Protein AF-A0A7Y9LR50-F1 (afdb_monomer)

pLDDT: mean 82.55, std 14.44, range [38.34, 95.38]

Organism: NCBI:txid1645614

Foldseek 3Di:
DFDDDPLWPDTPVVVVVLVVVLVVLLVVQLVQLVVLCVVCPDPPHDPVSNVVSVVSNCCSVLVSQLVCLLNVLCGNDNVGSVLSNLQSVLVVQLVCCVVVVPVCSVVVSVVSNVVSVVVVVVSCVVSVPPPDDDPDPPDD

Radius of gyration: 19.09 Å; Cα contacts (8 Å, |Δi|>4): 167; chains: 1; bounding box: 50×31×55 Å

Mean predicted aligned error: 8.55 Å

Sequence (140 aa):
MTIRREGYRFTLIFIQRWTKILTIALCVGVAIGLLLGLLSDVKGTPRWLGDAGFVVILSSIGLPLLGAAILGGESIFRGGGLVGAGLILGFAGVVIGRTLQIDWMPWAGGILIVLSILGFWIMGWVAKVPMFFGVKRDDP

Secondary structure (DSSP, 8-state):
---BPTT-SSBHHHHHHHHHHHHHHHHHHHHHHHHHHHHHTSTT--THHHHHHHHHHHHHHHHHHHHHHHHHHHHHSTTHHHHHHHHHHHHHHHHHHHHTT-TTHHHHHHHHHHHHHHHHHHHHHHHT---SS-------

Solvent-accessible surface area (backbone atoms only — not comparable to full-atom values): 7190 Å² total; per-residue (Å²): 134,85,61,56,52,90,74,41,75,50,40,49,68,56,50,54,50,50,51,50,50,37,51,49,47,27,54,53,31,36,51,52,12,50,51,34,36,60,53,28,74,43,93,89,48,58,73,65,40,34,54,50,10,52,52,38,32,51,48,22,51,50,52,38,50,35,52,48,29,22,53,53,21,39,27,59,36,91,69,27,22,57,34,25,35,33,34,49,51,8,52,48,29,30,52,50,14,62,75,68,68,37,82,65,36,31,53,55,9,48,52,34,31,54,54,17,52,52,44,50,51,52,47,36,64,73,58,65,39,82,80,82,75,78,81,72,85,82,75,136

Structure (mmCIF, N/CA/C/O backbone):
data_AF-A0A7Y9LR50-F1
#
_entry.id   AF-A0A7Y9LR50-F1
#
loop_
_atom_site.group_PDB
_atom_site.id
_atom_site.type_symbol
_atom_site.label_atom_id
_atom_site.label_alt_id
_atom_site.label_comp_id
_atom_site.label_asym_id
_atom_site.label_entity_id
_atom_site.label_seq_id
_atom_site.pdbx_PDB_ins_code
_atom_site.Cartn_x
_atom_site.Cartn_y
_atom_site.Cartn_z
_atom_site.occupancy
_atom_site.B_iso_or_equiv
_atom_site.auth_seq_id
_atom_site.auth_comp_id
_atom_site.auth_asym_id
_atom_site.auth_atom_id
_atom_site.pdbx_PDB_model_num
ATOM 1 N N . MET A 1 1 ? -32.299 -5.960 7.906 1.00 42.06 1 MET A N 1
ATOM 2 C CA . MET A 1 1 ? -31.452 -5.851 9.116 1.00 42.06 1 MET A CA 1
ATOM 3 C C . MET A 1 1 ? -29.989 -5.802 8.695 1.0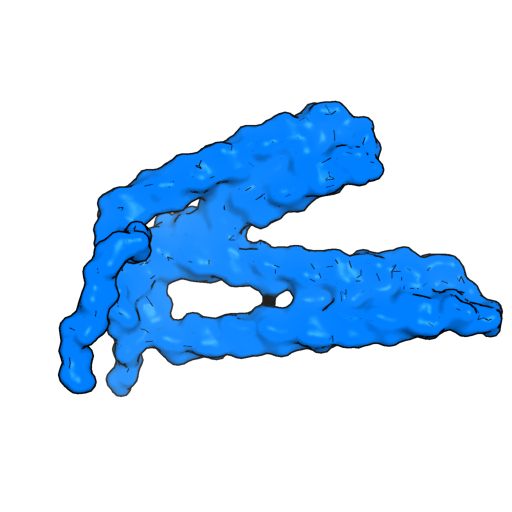0 42.06 1 MET A C 1
ATOM 5 O O . MET A 1 1 ? -29.474 -6.788 8.189 1.00 42.06 1 MET A O 1
ATOM 9 N N . THR A 1 2 ? -29.328 -4.651 8.812 1.00 43.81 2 THR A N 1
ATOM 10 C CA . THR A 1 2 ? -27.885 -4.520 8.541 1.00 43.81 2 THR A CA 1
ATOM 11 C C . THR A 1 2 ? -27.095 -4.997 9.753 1.00 43.81 2 THR A C 1
ATOM 13 O O . THR A 1 2 ? -26.997 -4.277 10.744 1.00 43.81 2 THR A O 1
ATOM 16 N N . ILE A 1 3 ? -26.544 -6.207 9.673 1.00 49.03 3 ILE A N 1
ATOM 17 C CA . ILE A 1 3 ? -25.671 -6.777 10.703 1.00 49.03 3 ILE A CA 1
ATOM 18 C C . ILE A 1 3 ? -24.374 -5.949 10.724 1.00 49.03 3 ILE A C 1
ATOM 20 O O . ILE A 1 3 ? -23.580 -5.975 9.776 1.00 49.03 3 ILE A O 1
ATOM 24 N N 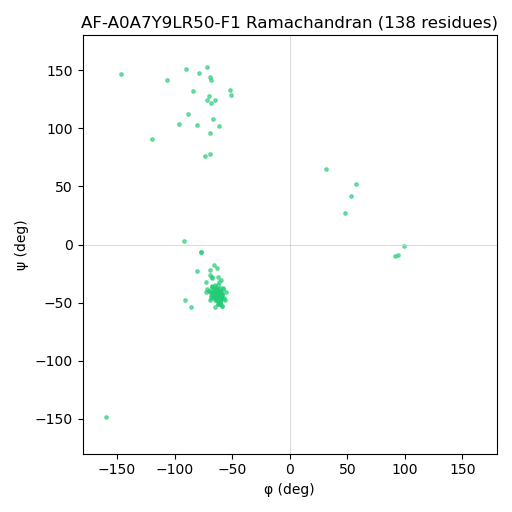. ARG A 1 4 ? -24.194 -5.138 11.771 1.00 53.94 4 ARG A N 1
ATOM 25 C CA . ARG A 1 4 ? -22.905 -4.518 12.104 1.00 53.94 4 ARG A CA 1
ATOM 26 C C . ARG A 1 4 ? -22.108 -5.540 12.907 1.00 53.94 4 ARG A C 1
ATOM 28 O O . ARG A 1 4 ? -22.650 -6.130 13.831 1.00 53.94 4 ARG A O 1
ATOM 35 N N . ARG A 1 5 ? -20.843 -5.760 12.546 1.00 55.62 5 ARG A N 1
ATOM 36 C CA . ARG A 1 5 ? -19.918 -6.505 13.408 1.00 55.62 5 ARG A CA 1
ATOM 37 C C . ARG A 1 5 ? -19.636 -5.603 14.609 1.00 55.62 5 ARG A C 1
ATOM 39 O O . ARG A 1 5 ? -19.324 -4.430 14.396 1.00 55.62 5 ARG A O 1
ATOM 46 N N . GLU A 1 6 ? -19.811 -6.104 15.826 1.00 56.25 6 GLU A N 1
ATOM 47 C CA . GLU A 1 6 ? -19.595 -5.308 17.038 1.00 56.25 6 GLU A CA 1
ATOM 48 C C . GLU A 1 6 ? -18.215 -4.627 16.987 1.00 56.25 6 GLU A C 1
ATOM 50 O O . GLU A 1 6 ? -17.213 -5.253 16.643 1.00 56.25 6 GLU A O 1
ATOM 55 N N . GLY A 1 7 ? -18.187 -3.310 17.217 1.00 61.06 7 GLY A N 1
ATOM 56 C CA . GLY A 1 7 ? -16.964 -2.498 17.199 1.00 61.06 7 GLY A CA 1
ATOM 57 C C . GLY A 1 7 ? -16.567 -1.845 15.863 1.00 61.06 7 GLY A C 1
ATOM 58 O O . GLY A 1 7 ? -15.697 -0.981 15.881 1.00 61.06 7 GLY A O 1
ATOM 59 N N . TYR A 1 8 ? -17.200 -2.166 14.724 1.00 64.12 8 TYR A N 1
ATOM 60 C CA . TYR A 1 8 ? -16.871 -1.545 13.425 1.00 64.12 8 TYR A CA 1
ATOM 61 C C . TYR A 1 8 ? -17.928 -0.544 12.939 1.00 64.12 8 TYR A C 1
ATOM 63 O O . TYR A 1 8 ? -19.137 -0.766 13.049 1.00 64.12 8 TYR A O 1
ATOM 71 N N . ARG A 1 9 ? -17.472 0.558 12.324 1.00 74.44 9 ARG A N 1
ATOM 72 C CA . ARG A 1 9 ? -18.357 1.616 11.791 1.00 74.44 9 ARG A CA 1
ATOM 73 C C . ARG A 1 9 ? -19.109 1.198 10.527 1.00 74.44 9 ARG A C 1
ATOM 75 O O . ARG A 1 9 ? -20.234 1.650 10.308 1.00 74.44 9 ARG A O 1
ATOM 82 N N . PHE A 1 10 ? -18.506 0.347 9.698 1.00 80.38 10 PHE A N 1
ATOM 83 C CA . PHE A 1 10 ? -19.105 -0.118 8.448 1.00 80.38 10 PHE A CA 1
ATOM 84 C C . PHE A 1 10 ? -19.934 -1.389 8.633 1.00 80.38 10 PHE A C 1
ATOM 86 O O . PHE A 1 10 ? -19.675 -2.221 9.500 1.00 80.38 10 PHE A O 1
ATOM 93 N N . THR A 1 11 ? -20.947 -1.551 7.782 1.00 81.88 11 THR A N 1
ATOM 94 C CA . THR A 1 11 ? -21.754 -2.774 7.742 1.00 81.88 11 THR A CA 1
ATOM 9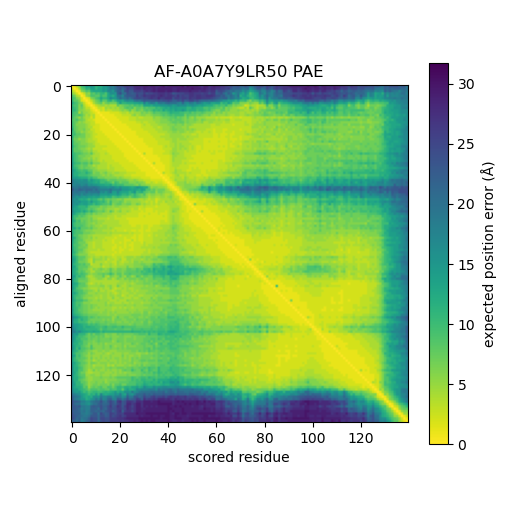5 C C . THR A 1 11 ? -20.953 -3.923 7.132 1.00 81.88 11 THR A C 1
ATOM 97 O O . THR A 1 11 ? -20.085 -3.706 6.283 1.00 81.88 11 THR A O 1
ATOM 100 N N . LEU A 1 12 ? -21.275 -5.166 7.508 1.00 77.38 12 LEU A N 1
ATOM 101 C CA . LEU A 1 12 ? -20.599 -6.345 6.954 1.00 77.38 12 LEU A CA 1
ATOM 102 C C . LEU A 1 12 ? -20.729 -6.414 5.422 1.00 77.38 12 LEU A C 1
ATOM 104 O O . LEU A 1 12 ? -19.764 -6.727 4.733 1.00 77.38 12 LEU A O 1
ATOM 108 N N . ILE A 1 13 ? -21.899 -6.037 4.895 1.00 84.94 13 ILE A N 1
ATOM 109 C CA . ILE A 1 13 ? -22.183 -5.978 3.453 1.00 84.94 13 ILE A CA 1
ATOM 110 C C . ILE A 1 13 ? -21.252 -4.980 2.755 1.00 84.94 13 ILE A C 1
ATOM 112 O O . ILE A 1 13 ? -20.736 -5.267 1.678 1.00 84.94 13 ILE A O 1
ATOM 116 N N . PHE A 1 14 ? -21.014 -3.815 3.365 1.00 84.25 14 PHE A N 1
ATOM 117 C CA . PHE A 1 14 ? -20.103 -2.814 2.817 1.00 84.25 14 PHE A CA 1
ATOM 118 C C . PHE A 1 14 ? -18.666 -3.338 2.784 1.00 84.25 14 PHE A C 1
ATOM 120 O O . PHE A 1 14 ? -18.024 -3.262 1.738 1.00 84.25 14 PHE A O 1
ATOM 127 N N . ILE A 1 15 ? -18.190 -3.922 3.889 1.00 83.00 15 ILE A N 1
ATOM 128 C CA . ILE A 1 15 ? -16.841 -4.499 3.974 1.00 83.00 15 ILE A CA 1
ATOM 129 C C . ILE A 1 15 ? -16.675 -5.589 2.910 1.00 83.00 15 ILE A C 1
ATOM 131 O O . ILE A 1 15 ? -15.776 -5.494 2.085 1.00 83.00 15 ILE A O 1
ATOM 135 N N . GLN A 1 16 ? -17.586 -6.564 2.850 1.00 85.62 16 GLN A N 1
ATOM 136 C CA . GLN A 1 16 ? -17.531 -7.650 1.867 1.00 85.62 16 GLN A CA 1
ATOM 137 C C . GLN A 1 16 ? -17.571 -7.141 0.421 1.00 85.62 16 GLN A C 1
ATOM 139 O O . GLN A 1 16 ? -16.824 -7.635 -0.424 1.00 85.62 16 GLN A O 1
ATOM 144 N N . ARG A 1 17 ? -18.410 -6.136 0.128 1.00 89.88 17 ARG A N 1
ATOM 145 C CA . ARG A 1 17 ? -18.493 -5.526 -1.205 1.00 89.88 17 ARG A CA 1
ATOM 146 C C . ARG A 1 17 ? -17.167 -4.887 -1.602 1.00 89.88 17 ARG A C 1
ATOM 148 O O . ARG A 1 17 ? -16.684 -5.151 -2.700 1.00 89.88 17 ARG A O 1
ATOM 155 N N . TRP A 1 18 ? -16.578 -4.074 -0.729 1.00 89.00 18 TRP A N 1
ATOM 156 C CA . TRP A 1 18 ? -15.316 -3.401 -1.027 1.00 89.00 18 TRP A CA 1
ATOM 157 C C . TRP A 1 18 ? -14.139 -4.361 -1.066 1.00 89.00 18 TRP A C 1
ATOM 159 O O . TRP A 1 18 ? -13.342 -4.264 -1.991 1.00 89.00 18 TRP A O 1
ATOM 169 N N . THR A 1 19 ? -14.065 -5.340 -0.163 1.00 88.44 19 THR A N 1
ATOM 170 C CA . THR A 1 19 ? -13.061 -6.406 -0.243 1.00 88.44 19 THR A CA 1
ATOM 171 C C . THR A 1 19 ? -13.155 -7.125 -1.584 1.00 88.44 19 THR A C 1
ATOM 173 O O . THR A 1 19 ? -12.150 -7.233 -2.275 1.00 88.44 19 THR A O 1
ATOM 176 N N . LYS A 1 20 ? -14.359 -7.524 -2.021 1.00 91.56 20 LYS A N 1
ATOM 177 C CA . LYS A 1 20 ? -14.548 -8.177 -3.324 1.00 91.56 20 LYS A CA 1
ATOM 178 C C . LYS A 1 20 ? -14.100 -7.286 -4.488 1.00 91.56 20 LYS A C 1
ATOM 180 O O . LYS A 1 20 ? -13.409 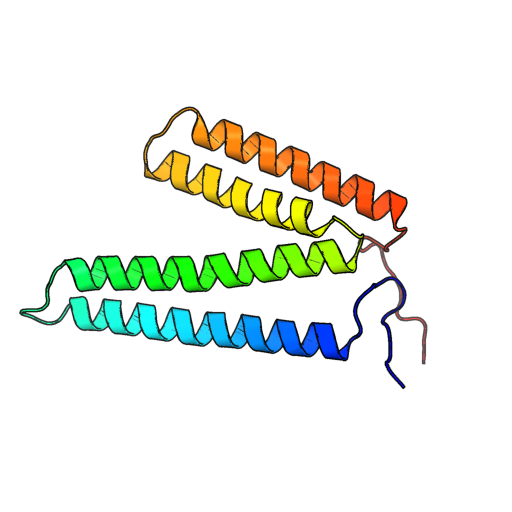-7.771 -5.376 1.00 91.56 20 LYS A O 1
ATOM 185 N N . ILE A 1 21 ? -14.468 -6.003 -4.483 1.00 92.25 21 ILE A N 1
ATOM 186 C CA . ILE A 1 21 ? -14.064 -5.046 -5.529 1.00 92.25 21 ILE A CA 1
ATOM 187 C C . ILE A 1 21 ? -12.541 -4.885 -5.560 1.00 92.25 21 ILE A C 1
ATOM 189 O O . ILE A 1 21 ? -11.950 -4.981 -6.631 1.00 92.25 21 ILE A O 1
ATOM 193 N N . LEU A 1 22 ? -11.904 -4.683 -4.404 1.00 89.12 22 LEU A N 1
ATOM 194 C CA . LEU A 1 22 ? -10.456 -4.492 -4.293 1.00 89.12 22 LEU A CA 1
ATOM 195 C C . LEU A 1 22 ? -9.688 -5.747 -4.719 1.00 89.12 22 LEU A C 1
ATOM 197 O O . LEU A 1 22 ? -8.704 -5.639 -5.445 1.00 89.12 22 LEU A O 1
ATOM 201 N N . THR A 1 23 ? -10.162 -6.936 -4.337 1.00 91.06 23 THR A N 1
ATOM 202 C CA . THR A 1 23 ? -9.573 -8.208 -4.772 1.00 91.06 23 THR A CA 1
ATOM 203 C C . THR A 1 23 ? -9.712 -8.405 -6.280 1.00 91.06 23 THR A C 1
ATOM 205 O O . THR A 1 23 ? -8.733 -8.758 -6.929 1.00 91.06 23 THR A O 1
ATOM 208 N N . ILE A 1 24 ? -10.888 -8.138 -6.863 1.00 91.62 24 ILE A N 1
ATOM 209 C CA . ILE A 1 24 ? -11.083 -8.236 -8.320 1.00 91.62 24 ILE A CA 1
ATOM 210 C C . ILE A 1 24 ? -10.180 -7.238 -9.048 1.00 91.62 24 ILE A C 1
ATOM 212 O O . ILE A 1 24 ? -9.516 -7.623 -10.005 1.00 91.62 24 ILE A O 1
ATOM 216 N N . ALA A 1 25 ? -10.123 -5.985 -8.590 1.00 89.38 25 ALA A N 1
ATOM 217 C CA . ALA A 1 25 ? -9.266 -4.961 -9.180 1.00 89.38 25 ALA A CA 1
ATOM 218 C C . ALA A 1 25 ? -7.786 -5.374 -9.149 1.00 89.38 25 ALA A C 1
ATOM 220 O O . ALA A 1 25 ? -7.099 -5.240 -10.159 1.00 89.38 25 ALA A O 1
ATOM 221 N N . LEU A 1 26 ? -7.327 -5.949 -8.031 1.00 91.06 26 LEU A N 1
ATOM 222 C CA . LEU A 1 26 ? -5.975 -6.490 -7.897 1.00 91.06 26 LEU A CA 1
ATOM 223 C C . LEU A 1 26 ? -5.729 -7.629 -8.894 1.00 91.06 26 LEU A C 1
ATOM 225 O O . LEU A 1 26 ? -4.754 -7.583 -9.640 1.00 91.06 26 LEU A O 1
ATOM 229 N N . CYS A 1 27 ? -6.614 -8.628 -8.956 1.00 92.69 27 CYS A N 1
ATOM 230 C CA . CYS A 1 27 ? -6.450 -9.767 -9.864 1.00 92.69 27 CYS A CA 1
ATOM 231 C C . CYS A 1 27 ? -6.459 -9.344 -11.340 1.00 92.69 27 CYS A C 1
ATOM 233 O O . CYS A 1 27 ? -5.598 -9.773 -12.104 1.00 92.69 27 CYS A O 1
ATOM 235 N N . VAL A 1 28 ? -7.411 -8.494 -11.737 1.00 93.56 28 VAL A N 1
ATOM 236 C CA . VAL A 1 28 ? -7.540 -8.007 -13.119 1.00 93.56 28 VAL A CA 1
ATOM 237 C C . VAL A 1 28 ? -6.333 -7.160 -13.502 1.00 93.56 28 VAL A C 1
ATOM 239 O O . VAL A 1 28 ? -5.751 -7.367 -14.562 1.00 93.56 28 VAL A O 1
ATOM 242 N N . GLY A 1 29 ? -5.925 -6.236 -12.637 1.00 90.19 29 GLY A N 1
ATOM 243 C CA . GLY A 1 29 ? -4.802 -5.353 -12.912 1.00 90.19 29 GLY A CA 1
ATOM 244 C C . GLY A 1 29 ? -3.464 -6.092 -13.009 1.00 90.19 29 GLY A C 1
ATOM 245 O O . GLY A 1 29 ? -2.703 -5.865 -13.949 1.00 90.19 29 GLY A O 1
ATOM 246 N N . VAL A 1 30 ? -3.209 -7.057 -12.114 1.00 90.31 30 VAL A N 1
ATOM 247 C CA . VAL A 1 30 ? -2.026 -7.932 -12.206 1.00 90.31 30 VAL A CA 1
ATOM 248 C C . VAL A 1 30 ? -2.064 -8.773 -13.483 1.00 90.31 30 VAL A C 1
ATOM 250 O O . VAL A 1 30 ? -1.049 -8.865 -14.168 1.00 90.31 30 VAL A O 1
ATOM 253 N N . ALA A 1 31 ? -3.220 -9.337 -13.851 1.00 91.06 31 ALA A N 1
ATOM 254 C CA . ALA A 1 31 ? -3.357 -10.104 -15.089 1.00 91.06 31 ALA A CA 1
ATOM 255 C C . ALA A 1 31 ? -3.061 -9.250 -16.335 1.00 91.06 31 ALA A C 1
ATOM 257 O O . ALA A 1 31 ? -2.308 -9.683 -17.204 1.00 91.06 31 ALA A O 1
ATOM 258 N N . ILE A 1 32 ? -3.591 -8.023 -16.404 1.00 91.56 32 ILE A N 1
ATOM 259 C CA . ILE A 1 32 ? -3.312 -7.085 -17.504 1.00 91.56 32 ILE A CA 1
ATOM 260 C C . ILE A 1 32 ? -1.822 -6.732 -17.547 1.00 91.56 32 ILE A C 1
ATOM 262 O O . ILE A 1 32 ? -1.213 -6.774 -18.612 1.00 91.56 32 ILE A O 1
ATOM 266 N N . GLY A 1 33 ? -1.220 -6.417 -16.400 1.00 88.38 33 GLY A N 1
ATOM 267 C CA . GLY A 1 33 ? 0.195 -6.069 -16.324 1.00 88.38 33 GLY A CA 1
ATOM 268 C C . GLY A 1 33 ? 1.121 -7.217 -16.744 1.00 88.38 33 GLY A C 1
ATOM 269 O O . GLY A 1 33 ? 2.079 -6.992 -17.481 1.00 88.38 33 GLY A O 1
ATOM 270 N N . LEU A 1 34 ? 0.793 -8.456 -16.361 1.00 89.06 34 LEU A N 1
ATOM 271 C CA . LEU A 1 34 ? 1.506 -9.652 -16.820 1.00 89.06 34 LEU A CA 1
ATOM 272 C C . LEU A 1 34 ? 1.350 -9.870 -18.326 1.00 89.06 34 LEU A C 1
ATOM 274 O O . LEU A 1 34 ? 2.338 -10.155 -18.994 1.00 89.06 34 LEU A O 1
ATOM 278 N N . LEU A 1 35 ? 0.144 -9.701 -18.877 1.00 90.94 35 LEU A N 1
ATOM 279 C CA . LEU A 1 35 ? -0.081 -9.802 -20.321 1.00 90.94 35 LEU A CA 1
ATOM 280 C C . LEU A 1 35 ? 0.740 -8.763 -21.093 1.00 90.94 35 LEU A C 1
ATOM 282 O O . LEU A 1 35 ? 1.352 -9.108 -22.097 1.00 90.94 35 LEU A O 1
ATOM 286 N N . LEU A 1 36 ? 0.806 -7.519 -20.612 1.00 88.06 36 LEU A N 1
ATOM 287 C CA . LEU A 1 36 ? 1.651 -6.478 -21.207 1.00 88.06 36 LEU A CA 1
ATOM 288 C C . LEU A 1 36 ? 3.141 -6.834 -21.134 1.00 88.06 36 LEU A C 1
ATOM 290 O O . LEU A 1 36 ? 3.855 -6.645 -22.117 1.00 88.06 36 LEU A O 1
ATOM 294 N N . GLY A 1 37 ? 3.593 -7.398 -20.010 1.00 86.50 37 GLY A N 1
ATOM 295 C CA . GLY A 1 37 ? 4.957 -7.908 -19.860 1.00 86.50 37 GLY A CA 1
ATOM 296 C C . GLY A 1 37 ? 5.274 -9.021 -20.862 1.00 86.50 37 GLY A C 1
ATOM 297 O O . GLY A 1 37 ? 6.251 -8.922 -21.597 1.00 86.50 37 GLY A O 1
ATOM 298 N N . LEU A 1 38 ? 4.399 -10.023 -20.980 1.00 87.62 38 LEU A N 1
ATOM 299 C CA . LEU A 1 38 ? 4.557 -11.121 -21.941 1.00 87.62 38 LEU A CA 1
ATOM 300 C C . LEU A 1 38 ? 4.536 -10.636 -23.396 1.00 87.62 38 LEU A C 1
ATOM 302 O O . LEU A 1 38 ? 5.294 -11.129 -24.226 1.00 87.62 38 LEU A O 1
ATOM 306 N N . LEU A 1 39 ? 3.685 -9.656 -23.714 1.00 87.50 39 LEU A N 1
ATOM 307 C CA . LEU A 1 39 ? 3.647 -9.047 -25.043 1.00 87.50 39 LEU A CA 1
ATOM 308 C C . LEU A 1 39 ? 4.918 -8.248 -25.339 1.00 87.50 39 LEU A C 1
ATOM 310 O O . LEU A 1 39 ? 5.295 -8.146 -26.501 1.00 87.50 39 LEU A O 1
ATOM 314 N N . SER A 1 40 ? 5.591 -7.704 -24.322 1.00 86.38 40 SER A N 1
ATOM 315 C CA . SER A 1 40 ? 6.823 -6.934 -24.517 1.00 86.38 40 SER A CA 1
ATOM 316 C C . SER A 1 40 ? 8.010 -7.792 -24.970 1.00 86.38 40 SER A C 1
ATOM 318 O O . SER A 1 40 ? 8.852 -7.292 -25.715 1.00 86.38 40 SER A O 1
ATOM 320 N N . ASP A 1 41 ? 8.016 -9.087 -24.634 1.00 82.56 41 ASP A N 1
ATOM 321 C CA . ASP A 1 41 ? 9.057 -10.052 -25.026 1.00 82.56 41 ASP A CA 1
ATOM 322 C C . ASP A 1 41 ? 8.940 -10.533 -26.486 1.00 82.56 41 ASP A C 1
ATOM 324 O O . ASP A 1 41 ? 9.818 -11.233 -27.002 1.00 82.56 41 ASP A O 1
ATOM 328 N N . VAL A 1 42 ? 7.868 -10.160 -27.191 1.00 88.00 42 VAL A N 1
ATOM 329 C CA . VAL A 1 42 ? 7.687 -10.502 -28.605 1.00 88.00 42 VAL A CA 1
ATOM 330 C C . VAL A 1 42 ? 8.702 -9.730 -29.468 1.00 88.00 42 VAL A C 1
ATOM 332 O O . VAL A 1 42 ? 9.069 -8.585 -29.205 1.00 88.00 42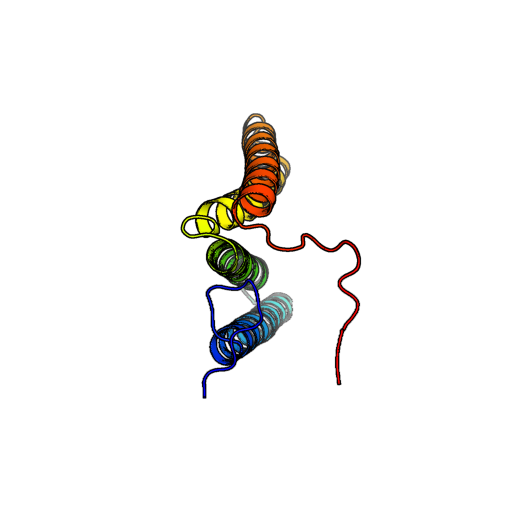 VAL A O 1
ATOM 335 N N . LYS A 1 43 ? 9.219 -10.346 -30.538 1.00 75.50 43 LYS A N 1
ATOM 336 C CA . LYS A 1 43 ? 10.136 -9.640 -31.449 1.00 75.50 43 LYS A CA 1
ATOM 337 C C . LYS A 1 43 ? 9.406 -8.497 -32.160 1.00 75.50 43 LYS A C 1
ATOM 339 O O . LYS A 1 43 ? 8.434 -8.732 -32.868 1.00 75.50 43 LYS A O 1
ATOM 344 N N . GLY A 1 44 ? 9.939 -7.282 -32.028 1.00 77.94 44 GLY A N 1
ATOM 345 C CA . GLY A 1 44 ? 9.421 -6.079 -32.690 1.00 77.94 44 GLY A CA 1
ATOM 346 C C . GLY A 1 44 ? 8.535 -5.197 -31.809 1.00 77.94 44 GLY A C 1
ATOM 347 O O . GLY A 1 44 ? 8.112 -4.137 -32.270 1.00 77.94 44 GLY A O 1
ATOM 348 N N . THR A 1 45 ? 8.272 -5.580 -30.556 1.00 81.19 45 THR A N 1
ATOM 349 C CA . THR A 1 45 ? 7.499 -4.743 -29.630 1.00 81.19 45 THR A CA 1
ATOM 350 C C . THR A 1 45 ? 8.330 -3.609 -29.024 1.00 81.19 45 THR A C 1
ATOM 352 O O . THR A 1 45 ? 9.535 -3.756 -28.798 1.00 81.19 45 THR A O 1
ATOM 355 N N . PRO A 1 46 ? 7.706 -2.453 -28.737 1.00 84.19 46 PRO A N 1
ATOM 356 C CA . PRO A 1 46 ? 8.400 -1.329 -28.128 1.00 84.19 46 PRO A CA 1
ATOM 357 C C . PRO A 1 46 ? 8.810 -1.620 -26.680 1.00 84.19 46 PRO A C 1
ATOM 359 O O . PRO A 1 46 ? 8.021 -2.145 -25.897 1.00 84.19 46 PRO A O 1
ATOM 362 N N . ARG A 1 47 ? 10.001 -1.158 -26.281 1.00 80.00 47 ARG A N 1
ATOM 363 C CA . ARG A 1 47 ? 10.529 -1.327 -24.914 1.00 80.00 47 ARG A CA 1
ATOM 364 C C . ARG A 1 47 ? 9.643 -0.701 -23.825 1.00 80.00 47 ARG A C 1
ATOM 366 O O . ARG A 1 47 ? 9.558 -1.246 -22.731 1.00 80.00 47 ARG A O 1
ATOM 373 N N . TRP A 1 48 ? 8.925 0.380 -24.147 1.00 86.69 48 TRP A N 1
ATOM 374 C CA . TRP A 1 48 ? 7.996 1.035 -23.217 1.00 86.69 48 TRP A CA 1
ATOM 375 C C . TRP A 1 48 ? 6.826 0.134 -22.796 1.00 86.69 48 TRP A C 1
ATOM 377 O O . TRP A 1 48 ? 6.207 0.393 -21.769 1.00 86.69 48 TRP A O 1
ATOM 387 N N . LEU A 1 49 ? 6.517 -0.922 -23.560 1.00 84.88 49 LEU A N 1
ATOM 388 C CA . LEU A 1 49 ? 5.428 -1.845 -23.244 1.00 84.88 49 LEU A CA 1
ATOM 389 C C . LEU A 1 49 ? 5.732 -2.666 -21.979 1.00 84.88 49 LEU A C 1
ATOM 391 O O . LEU A 1 49 ? 4.837 -2.888 -21.165 1.00 84.88 49 LEU A O 1
ATOM 395 N N . GLY A 1 50 ? 7.000 -3.050 -21.785 1.00 84.44 50 GLY A N 1
ATOM 396 C CA . GLY A 1 50 ? 7.461 -3.733 -20.573 1.00 84.44 50 GLY A CA 1
ATOM 397 C C . GLY A 1 50 ? 7.426 -2.813 -19.351 1.00 84.44 50 GLY A C 1
ATOM 398 O O . GLY A 1 50 ? 6.891 -3.192 -18.309 1.00 84.44 50 GLY A O 1
ATOM 399 N N . ASP A 1 51 ? 7.892 -1.568 -19.506 1.00 86.19 51 ASP A N 1
ATOM 400 C CA . ASP A 1 51 ? 7.831 -0.546 -18.450 1.00 86.19 51 ASP A CA 1
ATOM 401 C C . ASP A 1 51 ? 6.376 -0.232 -18.062 1.00 86.19 51 ASP A C 1
ATOM 403 O O . ASP A 1 51 ? 6.034 -0.164 -16.880 1.00 86.19 51 ASP A O 1
ATOM 407 N N . ALA A 1 52 ? 5.487 -0.109 -19.052 1.00 86.19 52 ALA A N 1
ATOM 408 C CA . ALA A 1 52 ? 4.058 0.077 -18.830 1.00 86.19 52 ALA A CA 1
ATOM 409 C C . ALA A 1 52 ? 3.438 -1.126 -18.105 1.00 86.19 52 ALA A C 1
ATOM 411 O O . ALA A 1 52 ? 2.685 -0.932 -17.151 1.00 86.19 52 ALA A O 1
ATOM 412 N N . GLY A 1 53 ? 3.785 -2.357 -18.496 1.00 85.38 53 GLY A N 1
ATOM 413 C CA . GLY A 1 53 ? 3.355 -3.572 -17.802 1.00 85.38 53 GLY A CA 1
ATOM 414 C C . GLY A 1 53 ? 3.774 -3.572 -16.332 1.00 85.38 53 GLY A C 1
ATOM 415 O O . GLY A 1 53 ? 2.943 -3.802 -15.452 1.00 85.38 53 GLY A O 1
ATOM 416 N N . PHE A 1 54 ? 5.024 -3.209 -16.045 1.00 85.62 54 PHE A N 1
ATOM 417 C CA . PHE A 1 54 ? 5.532 -3.094 -14.678 1.00 85.62 54 PHE A CA 1
ATOM 418 C C . PHE A 1 54 ? 4.788 -2.028 -13.856 1.00 85.62 54 PHE A C 1
ATOM 420 O O . PHE A 1 54 ? 4.357 -2.301 -12.732 1.00 85.62 54 PHE A O 1
ATOM 427 N N . VAL A 1 55 ? 4.560 -0.837 -14.421 1.00 87.62 55 VAL A N 1
ATOM 428 C CA . VAL A 1 55 ? 3.784 0.236 -13.770 1.00 87.62 55 VAL A CA 1
ATOM 429 C C . VAL A 1 55 ? 2.340 -0.199 -13.508 1.00 87.62 55 VAL A C 1
ATOM 431 O O . VAL A 1 55 ? 1.791 0.080 -12.437 1.00 87.62 55 VAL A O 1
ATOM 434 N N . VAL A 1 56 ? 1.720 -0.919 -14.446 1.00 89.44 56 VAL A N 1
ATOM 435 C CA . VAL A 1 56 ? 0.373 -1.476 -14.272 1.00 89.44 56 VAL A CA 1
ATOM 436 C C . VAL A 1 56 ? 0.353 -2.486 -13.126 1.00 89.44 56 VAL A C 1
ATOM 438 O O . VAL A 1 56 ? -0.526 -2.391 -12.273 1.00 89.44 56 VAL A O 1
ATOM 441 N N . ILE A 1 57 ? 1.331 -3.393 -13.022 1.00 87.44 57 ILE A N 1
ATOM 442 C CA . ILE A 1 57 ? 1.415 -4.342 -11.896 1.00 87.44 57 ILE A CA 1
ATOM 443 C C . ILE A 1 57 ? 1.551 -3.591 -10.567 1.00 87.44 57 ILE A C 1
ATOM 445 O O . ILE A 1 57 ? 0.779 -3.836 -9.637 1.00 87.44 57 ILE A O 1
ATOM 449 N N . LEU A 1 58 ? 2.492 -2.646 -10.478 1.00 87.81 58 LEU A N 1
ATOM 450 C CA . LEU A 1 58 ? 2.731 -1.890 -9.247 1.00 87.81 58 LEU A CA 1
ATOM 451 C C . LEU A 1 58 ? 1.503 -1.091 -8.809 1.00 87.81 58 LEU A C 1
ATOM 453 O O . LEU A 1 58 ? 1.129 -1.135 -7.638 1.00 87.81 58 LEU A O 1
ATOM 457 N N . SER A 1 59 ? 0.846 -0.391 -9.734 1.00 87.12 59 SER A N 1
ATOM 458 C CA . SER A 1 59 ? -0.371 0.372 -9.433 1.00 87.12 59 SER A CA 1
ATOM 459 C C . SER A 1 59 ? -1.549 -0.536 -9.066 1.00 87.12 59 SER A C 1
ATOM 461 O O . SER A 1 59 ? -2.300 -0.214 -8.144 1.00 87.12 59 SER A O 1
ATOM 463 N N . SER A 1 60 ? -1.667 -1.706 -9.697 1.00 88.50 60 SER A N 1
ATOM 464 C CA . SER A 1 60 ? -2.713 -2.699 -9.412 1.00 88.50 60 SER A CA 1
ATOM 465 C C . SER A 1 60 ? -2.564 -3.372 -8.052 1.00 88.50 60 SER A C 1
ATOM 467 O O . SER A 1 60 ? -3.541 -3.879 -7.512 1.00 88.50 60 SER A O 1
ATOM 469 N N . ILE A 1 61 ? -1.362 -3.375 -7.479 1.00 89.25 61 ILE A N 1
ATOM 470 C CA . ILE A 1 61 ? -1.119 -3.845 -6.111 1.00 89.25 61 ILE A CA 1
ATOM 471 C C . ILE A 1 61 ? -1.237 -2.672 -5.130 1.00 89.25 61 ILE A C 1
ATOM 473 O O . ILE A 1 61 ? -1.944 -2.759 -4.124 1.00 89.25 61 ILE A O 1
ATOM 477 N N . GLY A 1 62 ? -0.582 -1.553 -5.441 1.00 87.88 62 GLY A N 1
ATOM 478 C CA . GLY A 1 62 ? -0.487 -0.389 -4.566 1.00 87.88 62 GLY A CA 1
ATOM 479 C C . GLY A 1 62 ? -1.824 0.307 -4.320 1.00 87.88 62 GLY A C 1
ATOM 480 O O . GLY A 1 62 ? -2.141 0.613 -3.171 1.00 87.88 62 GLY A O 1
ATOM 481 N N . LEU A 1 63 ? -2.637 0.531 -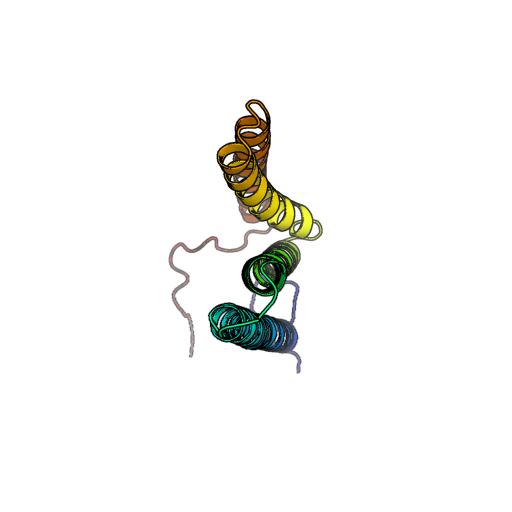5.360 1.00 90.19 63 LEU A N 1
ATOM 482 C CA . LEU A 1 63 ? -3.912 1.244 -5.221 1.00 90.19 63 LEU A CA 1
ATOM 483 C C . LEU A 1 63 ? -4.939 0.449 -4.402 1.00 90.19 63 LEU A C 1
ATOM 485 O O . LEU A 1 63 ? -5.534 1.038 -3.494 1.00 90.19 63 LEU A O 1
ATOM 489 N N . PRO A 1 64 ? -5.143 -0.868 -4.624 1.00 90.69 64 PRO A N 1
ATOM 490 C CA . PRO A 1 64 ? -6.043 -1.637 -3.775 1.00 90.69 64 PRO A CA 1
ATOM 491 C C . PRO A 1 64 ? -5.556 -1.757 -2.332 1.00 90.69 64 PRO A C 1
ATOM 493 O O . PRO A 1 64 ? -6.381 -1.686 -1.424 1.00 90.69 64 PRO A O 1
ATOM 496 N N . LEU A 1 65 ? -4.243 -1.879 -2.100 1.00 89.12 65 LEU A N 1
ATOM 497 C CA . LEU A 1 65 ? -3.677 -1.863 -0.746 1.00 89.12 65 LEU A CA 1
ATOM 498 C C . LEU A 1 65 ? -3.910 -0.522 -0.047 1.00 89.12 65 LEU A C 1
ATOM 500 O O . LEU A 1 65 ? -4.328 -0.504 1.110 1.00 89.12 65 LEU A O 1
ATOM 504 N N . LEU A 1 66 ? -3.702 0.595 -0.749 1.00 91.25 66 LEU A N 1
ATOM 505 C CA . LEU A 1 66 ? -3.973 1.931 -0.224 1.00 91.25 66 LEU A CA 1
ATOM 506 C C . LEU A 1 66 ? -5.459 2.102 0.110 1.00 91.25 66 LEU A C 1
ATOM 508 O O . LEU A 1 66 ? -5.802 2.525 1.214 1.00 91.25 66 LEU A O 1
ATOM 512 N N . GLY A 1 67 ? -6.346 1.716 -0.810 1.00 89.56 67 GLY A N 1
ATOM 513 C CA . GLY A 1 67 ? -7.791 1.742 -0.591 1.00 89.56 67 GLY A CA 1
ATOM 514 C C . GLY A 1 67 ? -8.218 0.866 0.590 1.00 89.56 67 GLY A C 1
ATOM 515 O O . GLY A 1 67 ? -9.004 1.305 1.429 1.00 89.56 67 GLY A O 1
ATOM 516 N N . ALA A 1 68 ? -7.655 -0.340 0.705 1.00 89.94 68 ALA A N 1
ATOM 517 C CA . ALA A 1 68 ? -7.901 -1.246 1.822 1.00 89.94 68 ALA A CA 1
ATOM 518 C C . ALA A 1 68 ? -7.422 -0.658 3.156 1.00 89.94 68 ALA A C 1
ATOM 520 O O . ALA A 1 68 ? -8.142 -0.751 4.146 1.00 89.94 68 ALA A O 1
ATOM 521 N N . ALA A 1 69 ? -6.251 -0.019 3.188 1.00 89.12 69 ALA A N 1
ATOM 522 C CA . ALA A 1 69 ? -5.716 0.605 4.394 1.00 89.12 69 ALA A CA 1
ATOM 523 C C . ALA A 1 69 ? -6.554 1.814 4.838 1.00 89.12 69 ALA A C 1
ATOM 525 O O . ALA A 1 69 ? -6.851 1.949 6.026 1.00 89.12 69 ALA A O 1
ATOM 526 N N . ILE A 1 70 ? -7.000 2.652 3.893 1.00 91.44 70 ILE A N 1
ATOM 527 C CA . ILE A 1 70 ? -7.887 3.792 4.172 1.00 91.44 70 ILE A CA 1
ATOM 528 C C . ILE A 1 70 ? -9.223 3.302 4.737 1.00 91.44 70 ILE A C 1
ATOM 530 O O . ILE A 1 70 ? -9.666 3.764 5.789 1.00 91.44 70 ILE A O 1
ATOM 534 N N . LEU A 1 71 ? -9.859 2.343 4.059 1.00 88.75 71 LEU A N 1
ATOM 535 C CA . LEU A 1 71 ? -11.140 1.786 4.493 1.00 88.75 71 LEU A CA 1
ATOM 536 C C . LEU A 1 71 ? -11.008 1.028 5.819 1.00 88.75 71 LEU A C 1
ATOM 538 O O . LEU A 1 71 ? -11.881 1.144 6.677 1.00 88.75 71 LEU A O 1
ATOM 542 N N . GLY A 1 72 ? -9.907 0.300 6.014 1.00 85.31 72 GLY A N 1
ATOM 543 C CA . GLY A 1 72 ? -9.580 -0.380 7.263 1.00 85.31 72 GLY A CA 1
ATOM 544 C C . GLY A 1 72 ? -9.444 0.603 8.423 1.00 85.31 72 GLY A C 1
ATOM 545 O O . GLY A 1 72 ? -10.087 0.420 9.455 1.00 85.31 72 GLY A O 1
ATOM 546 N N . GLY A 1 73 ? -8.700 1.694 8.234 1.00 84.50 73 GLY A N 1
ATOM 547 C CA . GLY A 1 73 ? -8.561 2.750 9.235 1.00 84.50 73 GLY A CA 1
ATOM 548 C C . GLY A 1 73 ? -9.881 3.457 9.557 1.00 84.50 73 GLY A C 1
ATOM 549 O O . GLY A 1 73 ? -10.243 3.576 10.728 1.00 84.50 73 GLY A O 1
ATOM 550 N N . GLU A 1 74 ? -10.651 3.857 8.539 1.00 87.69 74 GLU A N 1
ATOM 551 C CA . GLU A 1 74 ? -11.972 4.486 8.726 1.00 87.69 74 GLU A CA 1
ATOM 552 C C . GLU A 1 74 ? -12.986 3.573 9.424 1.00 87.69 74 GLU A C 1
ATOM 554 O O . GLU A 1 74 ? -13.900 4.059 10.104 1.00 87.69 74 GLU A O 1
ATOM 559 N N . SER A 1 75 ? -12.836 2.254 9.263 1.00 83.81 75 SER A N 1
ATOM 560 C CA . SER A 1 75 ? -13.712 1.273 9.903 1.00 83.81 75 SER A CA 1
ATOM 561 C C . SER A 1 75 ? -13.546 1.232 11.425 1.00 83.81 75 SER A C 1
ATOM 563 O O . SER A 1 75 ? -14.526 0.943 12.116 1.00 83.81 75 SER A O 1
ATOM 565 N N . ILE A 1 76 ? -12.344 1.559 11.922 1.00 80.19 76 ILE A N 1
ATOM 566 C CA . ILE A 1 76 ? -11.972 1.582 13.344 1.00 80.19 76 ILE A CA 1
ATOM 567 C C . ILE A 1 76 ? -12.348 2.933 13.956 1.00 80.19 76 ILE A C 1
ATOM 569 O O . ILE A 1 76 ? -13.065 2.994 14.952 1.00 80.19 76 ILE A O 1
ATOM 573 N N . PHE A 1 77 ? -11.888 4.031 13.353 1.00 81.62 77 PHE A N 1
ATOM 574 C CA . PHE A 1 77 ? -12.091 5.376 13.885 1.00 81.62 77 PHE A CA 1
ATOM 575 C C . PHE A 1 77 ? -12.251 6.395 12.756 1.00 81.62 77 PHE A C 1
ATOM 577 O O . PHE A 1 77 ? -11.650 6.267 11.690 1.00 81.62 77 PHE A O 1
ATOM 584 N N . ARG A 1 78 ? -13.064 7.433 12.980 1.00 83.50 78 ARG A N 1
ATOM 585 C CA . ARG A 1 78 ? -13.242 8.510 11.994 1.00 83.50 78 ARG A CA 1
ATOM 586 C C . ARG A 1 78 ? -11.946 9.310 11.875 1.00 83.50 78 ARG A C 1
ATOM 588 O O . ARG A 1 78 ? -11.484 9.863 12.864 1.00 83.50 78 ARG A O 1
ATOM 595 N N . GLY A 1 79 ? -11.377 9.379 10.677 1.00 84.44 79 GLY A N 1
ATOM 596 C CA . GLY A 1 79 ? -10.047 9.937 10.423 1.00 84.44 79 GLY A CA 1
ATOM 597 C C . GLY A 1 79 ? -8.931 8.888 10.411 1.00 84.44 79 GLY A C 1
ATOM 598 O O . GLY A 1 79 ? -7.821 9.190 9.975 1.00 84.44 79 GLY A O 1
ATOM 599 N N . GLY A 1 80 ? -9.210 7.638 10.803 1.00 86.31 80 GLY A N 1
ATOM 600 C CA . GLY A 1 80 ? -8.221 6.559 10.779 1.00 86.31 80 GLY A CA 1
ATOM 601 C C . GLY A 1 80 ? -7.769 6.172 9.375 1.00 86.31 80 GLY A C 1
ATOM 602 O O . GLY A 1 80 ? -6.693 5.597 9.213 1.00 86.31 80 GLY A O 1
ATOM 603 N N . GLY A 1 81 ? -8.531 6.546 8.342 1.00 88.50 81 GLY A N 1
ATOM 604 C CA . GLY A 1 81 ? -8.118 6.345 6.958 1.00 88.50 81 GLY A CA 1
ATOM 605 C C . GLY A 1 81 ? -6.829 7.083 6.595 1.00 88.50 81 GLY A C 1
ATOM 606 O O . GLY A 1 81 ? -6.032 6.551 5.829 1.00 88.50 81 GLY A O 1
ATOM 607 N N . LEU A 1 82 ? -6.567 8.253 7.195 1.00 92.25 82 LEU A N 1
ATOM 608 C CA . LEU A 1 82 ? -5.314 8.991 6.989 1.00 92.25 82 LEU A CA 1
ATOM 609 C C . LEU A 1 82 ? -4.113 8.250 7.575 1.00 92.25 82 LEU A C 1
ATOM 611 O O . LEU A 1 82 ? -3.042 8.244 6.978 1.00 92.25 82 LEU A O 1
ATOM 615 N N . VAL A 1 83 ? -4.306 7.583 8.712 1.00 91.88 83 VAL A N 1
ATOM 616 C CA . VAL A 1 83 ? -3.274 6.754 9.344 1.00 91.88 83 VAL A CA 1
ATOM 617 C C . VAL A 1 83 ? -2.987 5.516 8.489 1.00 91.88 83 VAL A C 1
ATOM 619 O O . VAL A 1 83 ? -1.830 5.177 8.249 1.00 91.88 83 VAL A O 1
ATOM 622 N N . GLY A 1 84 ? -4.033 4.881 7.948 1.00 89.31 84 GLY A N 1
ATOM 623 C CA . GLY A 1 84 ? -3.888 3.788 6.984 1.00 89.31 84 GLY A CA 1
ATOM 624 C C . GLY A 1 84 ? -3.174 4.211 5.700 1.00 89.31 84 GLY A C 1
ATOM 625 O O . GLY A 1 84 ? -2.268 3.515 5.242 1.00 89.31 84 GLY A O 1
ATOM 626 N N . ALA A 1 85 ? -3.525 5.376 5.150 1.00 92.69 85 ALA A N 1
ATOM 627 C CA . ALA A 1 85 ? -2.833 5.946 3.998 1.00 92.69 85 ALA A CA 1
ATOM 628 C C . ALA A 1 85 ? -1.365 6.245 4.312 1.00 92.69 85 ALA A C 1
ATOM 630 O O . ALA A 1 85 ? -0.492 5.869 3.535 1.00 92.69 85 ALA A O 1
ATOM 631 N N . GLY A 1 86 ? -1.093 6.867 5.463 1.00 93.50 86 GLY A N 1
ATOM 632 C CA . GLY A 1 86 ? 0.256 7.178 5.927 1.00 93.50 86 GLY A CA 1
ATOM 633 C C . GLY A 1 86 ? 1.144 5.940 5.988 1.00 93.50 86 GLY A C 1
ATOM 634 O O . GLY A 1 86 ? 2.277 5.982 5.518 1.00 93.50 86 GLY A O 1
ATOM 635 N N . LEU A 1 87 ? 0.614 4.807 6.454 1.00 92.38 87 LEU A N 1
ATOM 636 C CA . LEU A 1 87 ? 1.367 3.557 6.508 1.00 92.38 87 LEU A CA 1
ATOM 637 C C . LEU A 1 87 ? 1.794 3.088 5.108 1.00 92.38 87 LEU A C 1
ATOM 639 O O . LEU A 1 87 ? 2.974 2.826 4.875 1.00 92.38 87 LEU A O 1
ATOM 643 N N . ILE A 1 88 ? 0.849 3.017 4.164 1.00 93.94 88 ILE A N 1
ATOM 644 C CA . ILE A 1 88 ? 1.123 2.561 2.791 1.00 93.94 88 ILE A CA 1
ATOM 645 C C . ILE A 1 88 ? 2.036 3.543 2.051 1.00 93.94 88 ILE A C 1
ATOM 647 O O . ILE A 1 88 ? 2.982 3.119 1.387 1.00 93.94 88 ILE A O 1
ATOM 651 N N . LEU A 1 89 ? 1.805 4.849 2.201 1.00 92.81 89 LEU A N 1
ATOM 652 C CA . LEU A 1 89 ? 2.659 5.889 1.626 1.00 92.81 89 LEU A CA 1
ATOM 653 C C . LEU A 1 89 ? 4.063 5.878 2.236 1.00 92.81 89 LEU A C 1
ATOM 655 O O . LEU A 1 89 ? 5.033 6.112 1.522 1.00 92.81 89 LEU A O 1
ATOM 659 N N . GLY A 1 90 ? 4.190 5.560 3.523 1.00 92.56 90 GLY A N 1
ATOM 660 C CA . GLY A 1 90 ? 5.475 5.407 4.194 1.00 92.56 90 GLY A CA 1
ATOM 661 C C . GLY A 1 90 ? 6.277 4.240 3.620 1.00 92.56 90 GLY A C 1
ATOM 662 O O . GLY A 1 90 ? 7.440 4.418 3.257 1.00 92.56 90 GLY A O 1
ATOM 663 N N . PHE A 1 91 ? 5.644 3.075 3.434 1.00 92.50 91 PHE A N 1
ATOM 664 C CA . PHE A 1 91 ? 6.270 1.934 2.751 1.00 92.50 91 PHE A CA 1
ATOM 665 C C . PHE A 1 91 ? 6.659 2.267 1.311 1.00 92.50 91 PHE A C 1
ATOM 667 O O . PHE A 1 91 ? 7.791 1.992 0.909 1.00 92.50 91 PHE A O 1
ATOM 674 N N . ALA A 1 92 ? 5.761 2.901 0.553 1.00 91.06 92 ALA A N 1
ATOM 675 C CA . ALA A 1 92 ? 6.059 3.354 -0.801 1.00 91.06 92 ALA A CA 1
ATOM 676 C C . ALA A 1 92 ? 7.250 4.325 -0.811 1.00 91.06 92 ALA A C 1
ATOM 678 O O . ALA A 1 92 ? 8.151 4.169 -1.627 1.00 91.06 92 ALA A O 1
ATOM 679 N N . GLY A 1 93 ? 7.310 5.264 0.136 1.00 90.31 93 GLY A N 1
ATOM 680 C CA . GLY A 1 93 ? 8.418 6.203 0.299 1.00 90.31 93 GLY A CA 1
ATOM 681 C C . GLY A 1 93 ? 9.757 5.517 0.572 1.00 90.31 93 GLY A C 1
ATOM 682 O O . GLY A 1 93 ? 10.759 5.866 -0.047 1.00 90.31 93 GLY A O 1
ATOM 683 N N . VAL A 1 94 ? 9.780 4.493 1.432 1.00 90.94 94 VAL A N 1
ATOM 684 C CA . VAL A 1 94 ? 10.994 3.699 1.697 1.00 90.94 94 VAL A CA 1
ATOM 685 C C . VAL A 1 94 ? 11.460 2.949 0.455 1.00 90.94 94 VAL A C 1
ATOM 687 O O . VAL A 1 94 ? 12.649 2.985 0.131 1.00 90.94 94 VAL A O 1
ATOM 690 N N . VAL A 1 95 ? 10.540 2.282 -0.242 1.00 90.31 95 VAL A N 1
ATOM 691 C CA . VAL A 1 95 ? 10.859 1.509 -1.449 1.00 90.31 95 VAL A CA 1
ATOM 692 C C . VAL A 1 95 ? 11.347 2.438 -2.558 1.00 90.31 95 VAL A C 1
ATOM 694 O O . VAL A 1 95 ? 12.459 2.257 -3.045 1.00 90.31 95 VAL A O 1
ATOM 697 N N . ILE A 1 96 ? 10.574 3.474 -2.895 1.00 89.50 96 ILE A N 1
ATOM 698 C CA . ILE A 1 96 ? 10.915 4.446 -3.944 1.00 89.50 96 ILE A CA 1
ATOM 699 C C . ILE A 1 96 ? 12.234 5.146 -3.618 1.00 89.50 96 ILE A C 1
ATOM 701 O O . ILE A 1 96 ? 13.097 5.243 -4.485 1.00 89.50 96 ILE A O 1
ATOM 705 N N . GLY A 1 97 ? 12.427 5.578 -2.370 1.00 88.25 97 GLY A N 1
ATOM 706 C CA . GLY A 1 97 ? 13.652 6.243 -1.941 1.00 88.25 97 GLY A CA 1
ATOM 707 C C . GLY A 1 97 ? 14.897 5.373 -2.109 1.00 88.25 97 GLY A C 1
ATOM 708 O O . GLY A 1 97 ? 15.926 5.860 -2.569 1.00 88.25 97 GLY A O 1
ATOM 709 N N . ARG A 1 98 ? 14.800 4.069 -1.815 1.00 89.19 98 ARG A N 1
ATOM 710 C CA . ARG A 1 98 ? 15.904 3.124 -2.048 1.00 89.19 98 ARG A CA 1
ATOM 711 C C . ARG A 1 98 ? 16.111 2.815 -3.529 1.00 89.19 98 ARG A C 1
ATOM 713 O O . ARG A 1 98 ? 17.253 2.741 -3.966 1.00 89.19 98 ARG A O 1
ATOM 720 N N . THR A 1 99 ? 15.036 2.647 -4.298 1.00 88.75 99 THR A N 1
ATOM 721 C CA . THR A 1 99 ? 15.110 2.338 -5.735 1.00 88.75 99 THR A CA 1
ATOM 722 C C . THR A 1 99 ? 15.672 3.504 -6.546 1.00 88.75 99 THR A C 1
ATOM 724 O O . THR A 1 99 ? 16.470 3.281 -7.450 1.00 88.75 99 THR A O 1
ATOM 727 N N . LEU A 1 100 ? 15.285 4.739 -6.217 1.00 91.88 100 LEU A N 1
ATOM 728 C CA . LEU A 1 100 ? 15.731 5.955 -6.901 1.00 91.88 100 LEU A CA 1
ATOM 729 C C . LEU A 1 100 ? 16.981 6.587 -6.272 1.00 91.88 100 LEU A C 1
ATOM 731 O O . LEU A 1 100 ? 17.399 7.648 -6.723 1.00 91.88 100 LEU A O 1
ATOM 735 N N . GLN A 1 101 ? 17.564 5.959 -5.243 1.00 92.31 101 GLN A N 1
ATOM 736 C CA . GLN A 1 101 ? 18.741 6.462 -4.520 1.00 92.31 101 GLN A CA 1
ATOM 737 C C . GLN A 1 101 ? 18.560 7.904 -3.998 1.00 92.31 101 GLN A C 1
ATOM 739 O O . GLN A 1 101 ? 19.457 8.736 -4.085 1.00 92.31 101 GLN A O 1
ATOM 744 N N . ILE A 1 102 ? 17.375 8.210 -3.458 1.00 92.25 102 ILE A N 1
ATOM 745 C CA . ILE A 1 102 ? 17.056 9.512 -2.858 1.00 92.25 102 ILE A CA 1
ATOM 746 C C . ILE A 1 102 ? 17.260 9.409 -1.345 1.00 92.25 102 ILE A C 1
ATOM 748 O O . ILE A 1 102 ? 16.403 8.878 -0.643 1.00 92.25 102 ILE A O 1
ATOM 752 N N . ASP A 1 103 ? 18.359 9.952 -0.827 1.00 91.06 103 ASP A N 1
ATOM 753 C CA . ASP A 1 103 ? 18.826 9.691 0.545 1.00 91.06 103 ASP A CA 1
ATOM 754 C C . ASP A 1 103 ? 17.830 10.047 1.661 1.00 91.06 103 ASP A C 1
ATOM 756 O O . ASP A 1 103 ? 17.719 9.327 2.653 1.00 91.06 103 ASP A O 1
ATOM 760 N N . TRP A 1 104 ? 17.073 11.138 1.521 1.00 92.69 104 TRP A N 1
ATOM 761 C CA . TRP A 1 104 ? 16.148 11.604 2.565 1.00 92.69 104 TRP A CA 1
ATOM 762 C C . TRP A 1 104 ? 14.808 10.851 2.576 1.00 92.69 104 TRP A C 1
ATOM 764 O O . TRP A 1 104 ? 14.111 10.814 3.593 1.00 92.69 104 TRP A O 1
ATOM 774 N N . MET A 1 105 ? 14.427 10.245 1.450 1.00 91.62 105 MET A N 1
ATOM 775 C CA . MET A 1 105 ? 13.086 9.701 1.236 1.00 91.62 105 MET A CA 1
ATOM 776 C C . MET A 1 105 ? 12.812 8.422 2.054 1.00 91.62 105 MET A C 1
ATOM 778 O O . MET A 1 105 ? 11.724 8.325 2.629 1.00 91.62 105 MET A O 1
ATOM 782 N N . PRO A 1 106 ? 13.770 7.485 2.232 1.00 92.75 106 PRO A N 1
ATOM 783 C CA . PRO A 1 106 ? 13.604 6.362 3.148 1.00 92.75 106 PRO A CA 1
ATOM 784 C C . PRO A 1 106 ? 13.435 6.781 4.604 1.00 92.75 106 PRO A C 1
ATOM 786 O O . PRO A 1 106 ? 12.669 6.151 5.328 1.00 92.75 106 PRO A O 1
ATOM 789 N N . TRP A 1 107 ? 14.102 7.854 5.032 1.00 94.38 107 TRP A N 1
ATOM 790 C CA . TRP A 1 107 ? 13.941 8.382 6.386 1.00 94.38 107 TRP A CA 1
ATOM 791 C C . TRP A 1 107 ? 12.559 8.995 6.585 1.00 94.38 107 TRP A C 1
ATOM 793 O O . TRP A 1 107 ? 11.872 8.644 7.542 1.00 94.38 107 TRP A O 1
ATOM 803 N N . ALA A 1 108 ? 12.109 9.839 5.652 1.00 92.56 108 ALA A N 1
ATOM 804 C CA . ALA A 1 108 ? 10.763 10.408 5.687 1.00 92.56 108 ALA A CA 1
ATOM 805 C C . ALA A 1 108 ? 9.679 9.313 5.666 1.00 92.56 108 ALA A C 1
ATOM 807 O O . ALA A 1 108 ? 8.743 9.350 6.467 1.00 92.56 108 ALA A O 1
ATOM 808 N N . GLY A 1 109 ? 9.839 8.300 4.807 1.00 91.75 109 GLY A N 1
ATOM 809 C CA . GLY A 1 109 ? 8.947 7.142 4.751 1.00 91.75 109 GLY A CA 1
ATOM 810 C C . GLY A 1 109 ? 8.955 6.328 6.047 1.00 91.75 109 GLY A C 1
ATOM 811 O O . GLY A 1 109 ? 7.893 5.982 6.561 1.00 91.75 109 GLY A O 1
ATOM 812 N N . GLY A 1 110 ? 10.133 6.088 6.628 1.00 92.31 110 GLY A N 1
ATOM 813 C CA . GLY A 1 110 ? 10.287 5.400 7.911 1.00 92.31 110 GLY A CA 1
ATOM 814 C C . GLY A 1 110 ? 9.614 6.139 9.069 1.00 92.31 110 GLY A C 1
ATOM 815 O O . GLY A 1 110 ? 8.882 5.526 9.844 1.00 92.31 110 GLY A O 1
ATOM 816 N N . ILE A 1 111 ? 9.784 7.463 9.149 1.00 94.81 111 ILE A N 1
ATOM 817 C CA . ILE A 1 111 ? 9.094 8.309 10.136 1.00 94.81 111 ILE A CA 1
ATOM 818 C C . ILE A 1 111 ? 7.579 8.192 9.963 1.00 94.81 111 ILE A C 1
ATOM 820 O O . ILE A 1 111 ? 6.859 7.994 10.942 1.00 94.81 111 ILE A O 1
ATOM 824 N N . LEU A 1 112 ? 7.090 8.257 8.722 1.00 94.44 112 LEU A N 1
ATOM 825 C CA . LEU A 1 112 ? 5.664 8.150 8.437 1.00 94.44 112 LEU A CA 1
ATOM 826 C C . LEU A 1 112 ? 5.094 6.778 8.839 1.00 94.44 112 LEU A C 1
ATOM 828 O O . LEU A 1 112 ? 3.995 6.72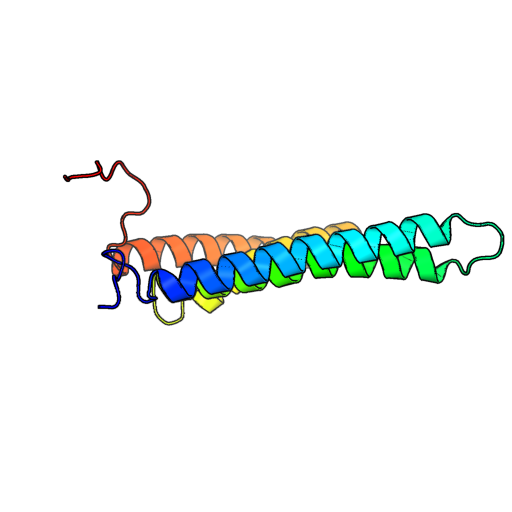2 9.391 1.00 94.44 112 LEU A O 1
ATOM 832 N N . ILE A 1 113 ? 5.848 5.688 8.643 1.00 94.69 113 ILE A N 1
ATOM 833 C CA . ILE A 1 113 ? 5.481 4.344 9.123 1.00 94.69 113 ILE A CA 1
ATOM 834 C C . ILE A 1 113 ? 5.354 4.339 10.648 1.00 94.69 113 ILE A C 1
ATOM 836 O O . ILE A 1 113 ? 4.326 3.906 11.168 1.00 94.69 113 ILE A O 1
ATOM 840 N N . VAL A 1 114 ? 6.359 4.846 11.367 1.00 95.38 114 VAL A N 1
ATOM 841 C CA . VAL A 1 114 ? 6.357 4.872 12.840 1.00 95.38 114 VAL A CA 1
ATOM 842 C C . VAL A 1 114 ? 5.178 5.688 13.372 1.00 95.38 114 VAL A C 1
ATOM 844 O O . VAL A 1 114 ? 4.436 5.205 14.228 1.00 95.38 114 VAL A O 1
ATOM 847 N N . LEU A 1 115 ? 4.948 6.885 12.824 1.00 94.69 115 LEU A N 1
ATOM 848 C CA . LEU A 1 115 ? 3.805 7.726 13.191 1.00 94.69 115 LEU A CA 1
ATOM 849 C C . LEU A 1 115 ? 2.470 7.038 12.895 1.00 94.69 115 LEU A C 1
ATOM 851 O O . LEU A 1 115 ? 1.536 7.145 13.687 1.00 94.69 115 LEU A O 1
ATOM 855 N N . SER A 1 116 ? 2.382 6.297 11.791 1.00 93.00 116 SER A N 1
ATOM 856 C CA . SER A 1 116 ? 1.163 5.573 11.430 1.00 93.00 116 SER A CA 1
ATOM 857 C C . SER A 1 116 ? 0.901 4.389 12.363 1.00 93.00 116 SER A C 1
ATOM 859 O O . SER A 1 116 ? -0.234 4.182 12.785 1.00 93.00 116 SER A O 1
ATOM 861 N N . ILE A 1 117 ? 1.939 3.643 12.755 1.00 91.88 117 ILE A N 1
ATOM 862 C CA . ILE A 1 117 ? 1.833 2.559 13.747 1.00 91.88 117 ILE A CA 1
ATOM 863 C C . ILE A 1 117 ? 1.370 3.115 15.098 1.00 91.88 117 ILE A C 1
ATOM 865 O O . ILE A 1 117 ? 0.430 2.584 15.690 1.00 91.88 117 ILE A O 1
ATOM 869 N N . LEU A 1 118 ? 1.978 4.212 15.561 1.00 92.69 118 LEU A N 1
ATOM 870 C CA . LEU A 1 118 ? 1.559 4.894 16.787 1.00 92.69 118 LEU A CA 1
ATOM 871 C C . LEU A 1 118 ? 0.119 5.410 16.677 1.00 92.69 118 LEU A C 1
ATOM 873 O O . LEU A 1 118 ? -0.662 5.258 17.613 1.00 92.69 118 LEU A O 1
ATOM 877 N N . GLY A 1 119 ? -0.265 5.953 15.521 1.00 89.75 119 GLY A N 1
ATOM 878 C CA . GLY A 1 119 ? -1.637 6.366 15.242 1.00 89.75 119 GLY A CA 1
ATOM 879 C C . GLY A 1 119 ? -2.624 5.205 15.363 1.00 89.75 119 GLY A C 1
ATOM 880 O O . GLY A 1 119 ? -3.641 5.339 16.042 1.00 89.75 119 GLY A O 1
ATOM 881 N N . PHE A 1 120 ? -2.317 4.047 14.771 1.00 87.88 120 PHE A N 1
ATOM 882 C CA . PHE A 1 120 ? -3.148 2.846 14.893 1.00 87.88 120 PHE A CA 1
ATOM 883 C C . PHE A 1 120 ? -3.247 2.354 16.333 1.00 87.88 120 PHE A C 1
ATOM 885 O O . PHE A 1 120 ? -4.343 2.019 16.781 1.00 87.88 120 PHE A O 1
ATOM 892 N N . TRP A 1 121 ? -2.138 2.374 17.072 1.00 87.38 121 TRP A N 1
ATOM 893 C CA . TRP A 1 121 ? -2.123 2.032 18.491 1.00 87.38 121 TRP A CA 1
ATOM 894 C C . TRP A 1 121 ? -3.057 2.945 19.292 1.00 87.38 121 TRP A C 1
ATOM 896 O O . TRP A 1 121 ? -3.930 2.455 20.013 1.00 87.38 121 TRP A O 1
ATOM 906 N N . ILE A 1 122 ? -2.902 4.267 19.162 1.00 87.94 122 ILE A N 1
ATOM 907 C CA . ILE A 1 122 ? -3.711 5.263 19.881 1.00 87.94 122 ILE A CA 1
ATOM 908 C C . ILE A 1 122 ? -5.189 5.107 19.516 1.00 87.94 122 ILE A C 1
ATOM 910 O O . ILE A 1 122 ? -6.042 5.063 20.402 1.00 87.94 122 ILE A O 1
ATOM 914 N N . MET A 1 123 ? -5.505 4.967 18.226 1.00 84.25 123 MET A N 1
ATOM 915 C CA . MET A 1 123 ? -6.880 4.752 17.772 1.00 84.25 123 MET A CA 1
ATOM 916 C C . MET A 1 123 ? -7.474 3.461 18.325 1.00 84.25 123 MET A C 1
ATOM 918 O O . MET A 1 123 ? -8.632 3.468 18.729 1.00 84.25 123 MET A O 1
ATOM 922 N N . GLY A 1 124 ? -6.708 2.372 18.378 1.00 76.44 124 GLY A N 1
ATOM 923 C CA . GLY A 1 124 ? -7.173 1.116 18.957 1.00 76.44 124 GLY A CA 1
ATOM 924 C C . GLY A 1 124 ? -7.467 1.236 20.456 1.00 76.44 124 GLY A C 1
ATOM 925 O O . GLY A 1 124 ? -8.491 0.732 20.915 1.00 76.44 124 GLY A O 1
ATOM 926 N N . TRP A 1 125 ? -6.642 1.984 21.198 1.00 81.88 125 TRP A N 1
ATOM 927 C CA . TRP A 1 125 ? -6.901 2.320 22.605 1.00 81.88 125 TRP A CA 1
ATOM 928 C C . TRP A 1 125 ? -8.174 3.159 22.784 1.00 81.88 125 TRP A C 1
ATOM 930 O O . TRP A 1 125 ? -9.012 2.835 23.624 1.00 81.88 125 TRP A O 1
ATOM 940 N N . VAL A 1 126 ? -8.347 4.215 21.982 1.00 81.25 126 VAL A N 1
ATOM 941 C CA . VAL A 1 126 ? -9.503 5.128 22.069 1.00 81.25 126 VAL A CA 1
ATOM 942 C C . VAL A 1 126 ? -10.799 4.440 21.649 1.00 81.25 126 VAL A C 1
ATOM 944 O O . VAL A 1 126 ? -11.819 4.556 22.327 1.00 81.25 126 VAL A O 1
ATOM 947 N N . ALA A 1 127 ? -10.771 3.715 20.533 1.00 69.62 127 ALA A N 1
ATOM 948 C CA . ALA A 1 127 ? -11.950 3.073 19.970 1.00 69.62 127 ALA A CA 1
ATOM 949 C C . ALA A 1 127 ? -12.341 1.787 20.720 1.00 69.62 127 ALA A C 1
ATOM 951 O O . ALA A 1 127 ? -13.383 1.211 20.411 1.00 69.62 127 ALA A O 1
ATOM 952 N N . LYS A 1 128 ? -11.522 1.331 21.688 1.00 67.38 128 LYS A N 1
ATOM 953 C CA . LYS A 1 128 ? -11.669 0.047 22.402 1.00 67.38 128 LYS A CA 1
ATOM 954 C C . LYS A 1 128 ? -11.906 -1.131 21.452 1.00 67.38 128 LYS A C 1
ATOM 956 O O . LYS A 1 128 ? -12.536 -2.120 21.819 1.00 67.38 128 LYS A O 1
ATOM 961 N N . VAL A 1 129 ? -11.425 -1.015 20.215 1.00 59.91 129 VAL A N 1
ATOM 962 C CA . VAL A 1 129 ? -11.531 -2.091 19.237 1.00 59.91 129 VAL A CA 1
ATOM 963 C C . VAL A 1 129 ? -10.547 -3.156 19.698 1.00 59.91 129 VAL A C 1
ATOM 965 O O . VAL A 1 129 ? -9.373 -2.827 19.888 1.00 59.91 129 VAL A O 1
ATOM 968 N N . PRO A 1 130 ? -10.986 -4.406 19.919 1.00 54.22 130 PRO A N 1
ATOM 969 C CA . PRO A 1 130 ? -10.088 -5.461 20.348 1.00 54.22 130 PRO A CA 1
ATOM 970 C C . PRO A 1 130 ? -9.027 -5.659 19.263 1.00 54.22 130 PRO A C 1
ATOM 972 O O . PRO A 1 130 ? -9.274 -6.266 18.221 1.00 54.22 130 PRO A O 1
ATOM 975 N N . MET A 1 131 ? -7.830 -5.122 19.502 1.00 53.78 131 MET A N 1
ATOM 976 C CA . MET A 1 131 ? -6.638 -5.408 18.714 1.00 53.78 131 MET A CA 1
ATOM 977 C C . MET A 1 131 ? -6.185 -6.818 19.093 1.00 53.78 131 MET A C 1
ATOM 979 O O . MET A 1 131 ? -5.298 -6.991 19.915 1.00 53.78 131 MET A O 1
ATOM 983 N N . PHE A 1 132 ? -6.909 -7.811 18.570 1.00 47.03 132 PHE A N 1
ATOM 984 C CA . PHE A 1 132 ? -6.585 -9.238 18.558 1.00 47.03 132 PHE A CA 1
ATOM 985 C C . PHE A 1 132 ? -5.774 -9.748 19.765 1.00 47.03 132 PHE A C 1
ATOM 987 O O . PHE A 1 132 ? -4.675 -10.266 19.615 1.00 47.03 132 PHE A O 1
ATOM 994 N N . PHE A 1 133 ? -6.371 -9.699 20.955 1.00 38.34 133 PHE A N 1
ATOM 995 C CA . PHE A 1 133 ? -6.076 -10.664 22.011 1.00 38.34 133 PHE A CA 1
ATOM 996 C C . PHE A 1 133 ? -7.372 -11.399 22.346 1.00 38.34 133 PHE A C 1
ATOM 998 O O . PHE A 1 133 ? -8.170 -10.943 23.154 1.00 38.34 133 PHE A O 1
ATOM 1005 N N . GLY A 1 134 ? -7.596 -12.517 21.650 1.00 42.28 134 GLY A N 1
ATOM 1006 C CA . GLY A 1 134 ? -8.482 -13.583 22.115 1.00 42.28 134 GLY A CA 1
ATOM 1007 C C . GLY A 1 134 ? -9.932 -13.201 22.408 1.00 42.28 134 GLY A C 1
ATOM 1008 O O . GLY A 1 134 ? -10.437 -13.576 23.461 1.00 42.28 134 GLY A O 1
ATOM 1009 N N . VAL A 1 135 ?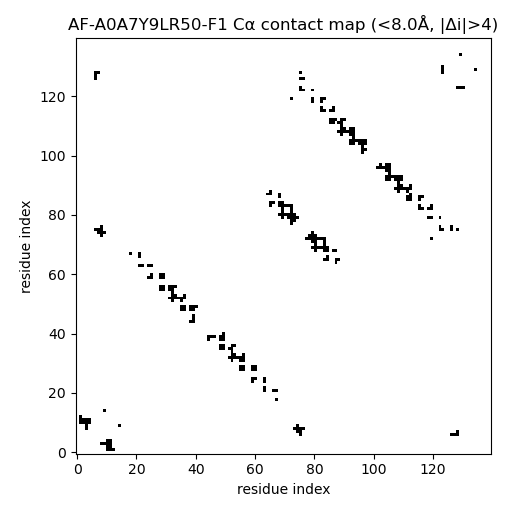 -10.636 -12.550 21.476 1.00 43.62 135 VAL A N 1
ATOM 1010 C CA . VAL A 1 135 ? -12.104 -12.633 21.507 1.00 43.62 135 VAL A CA 1
ATOM 1011 C C . VAL A 1 135 ? -12.453 -14.067 21.122 1.00 43.62 135 VAL A C 1
ATOM 1013 O O . VAL A 1 135 ? -12.441 -14.429 19.941 1.00 43.62 135 VAL A O 1
ATOM 1016 N N . LYS A 1 136 ? -12.674 -14.910 22.138 1.00 44.59 136 LYS A N 1
ATOM 1017 C CA . LYS A 1 136 ? -13.425 -16.146 21.954 1.00 44.59 136 LYS A CA 1
ATOM 1018 C C . LYS A 1 136 ? -14.727 -15.758 21.272 1.00 44.59 136 LYS A C 1
ATOM 1020 O O . LYS A 1 136 ? -15.353 -14.754 21.598 1.00 44.59 136 LYS A O 1
ATOM 1025 N N . ARG A 1 137 ? -15.053 -16.526 20.244 1.00 44.81 137 ARG A N 1
ATOM 1026 C CA . ARG A 1 137 ? -16.327 -16.455 19.555 1.00 44.81 137 ARG A CA 1
ATOM 1027 C C . ARG A 1 137 ? -17.386 -16.978 20.529 1.00 44.81 137 ARG A C 1
ATOM 1029 O O . ARG A 1 137 ? -17.756 -18.137 20.430 1.00 44.81 137 ARG A O 1
ATOM 1036 N N . ASP A 1 138 ? -17.778 -16.138 21.473 1.00 51.16 138 ASP A N 1
ATOM 1037 C CA . ASP A 1 138 ? -18.975 -16.311 22.287 1.00 51.16 138 ASP A CA 1
ATOM 1038 C C . ASP A 1 138 ? -20.083 -15.626 21.468 1.00 51.16 138 ASP A C 1
ATOM 1040 O O . ASP A 1 138 ? -19.991 -14.431 21.190 1.00 51.16 138 ASP A O 1
ATOM 1044 N N . ASP A 1 139 ? -21.103 -16.243 20.888 1.00 40.56 139 ASP A N 1
ATOM 1045 C CA . ASP A 1 139 ? -21.678 -17.594 20.825 1.00 40.56 139 ASP A CA 1
ATOM 1046 C C . ASP A 1 139 ? -22.535 -17.563 19.514 1.00 40.56 139 ASP A C 1
ATOM 1048 O O . ASP A 1 139 ? -22.291 -16.687 18.667 1.00 40.56 139 ASP A O 1
ATOM 1052 N N . PRO A 1 140 ? 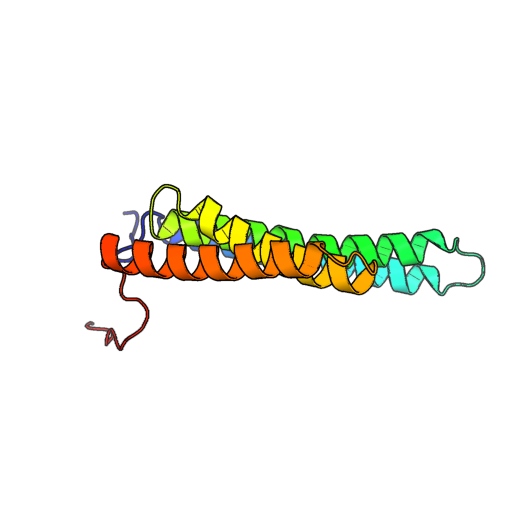-23.665 -18.275 19.345 1.00 48.62 140 PRO A N 1
ATOM 1053 C CA . PRO A 1 140 ? -24.000 -19.701 19.426 1.00 48.62 140 PRO A CA 1
ATOM 1054 C C . PRO A 1 140 ? -24.036 -20.413 18.048 1.00 48.62 140 PRO A C 1
ATOM 1056 O O . PRO A 1 140 ? -24.001 -19.739 16.988 1.00 48.62 140 PRO A O 1
#